Protein AF-A0A819XHD3-F1 (afdb_monomer_lite)

Sequence (101 aa):
SWLYAFDILSSVAIVTNTALIALQPSVREYFSSYNDAEYFLIFVAAEHILLALKFAIGFAIPSTPQEVQIAKDKHLYESHQALRLERERRALKAQISIQKL

Secondary structure (DSSP, 8-state):
-HHHHHHHHHHHHHHHHHHHHHH-HHHHHHTTTS-HHHHHHHHHHHHHHHHHHHHHHHHHS-SS-HHHHHHHHHHHHHHHHHHHHHHHHHHHHHHHHHHT-

pLDDT: mean 89.17, std 8.36, range [57.03, 96.69]

Radius of gyration: 29.57 Å; chains: 1; bounding box: 70×29×73 Å

Structure (mmCIF, N/CA/C/O backbone):
data_AF-A0A819XHD3-F1
#
_entry.id   AF-A0A819XHD3-F1
#
loop_
_atom_site.group_PDB
_atom_site.id
_atom_site.type_symbol
_atom_site.label_atom_id
_atom_site.label_alt_id
_atom_site.label_comp_id
_atom_site.label_asym_id
_atom_site.label_entity_id
_atom_site.label_seq_id
_atom_site.pdbx_PDB_ins_code
_atom_site.Cartn_x
_atom_site.Cartn_y
_atom_site.Cartn_z
_atom_site.occupancy
_atom_site.B_iso_or_equiv
_atom_site.auth_seq_id
_atom_site.auth_comp_id
_atom_site.auth_asym_id
_atom_site.auth_atom_id
_atom_site.pdbx_PDB_model_num
ATOM 1 N N . SER A 1 1 ? -2.855 10.177 11.577 1.00 77.31 1 SER A N 1
ATOM 2 C CA . SER A 1 1 ? -2.170 9.340 12.587 1.00 77.31 1 SER A CA 1
ATOM 3 C C . SER A 1 1 ? -0.811 8.922 12.039 1.00 77.31 1 SER A C 1
ATOM 5 O O . SER A 1 1 ? -0.660 8.879 10.824 1.00 77.31 1 SER A O 1
ATOM 7 N N . TRP A 1 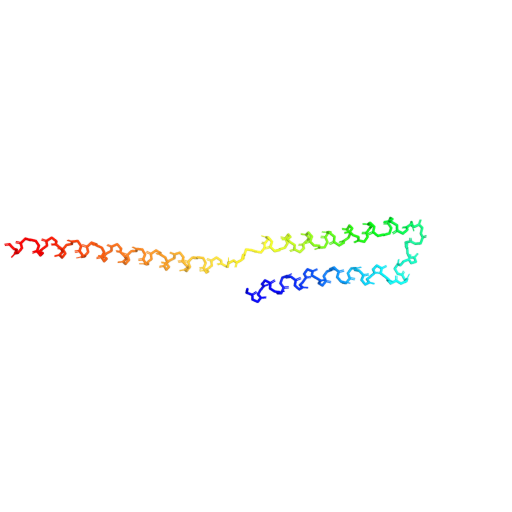2 ? 0.167 8.609 12.898 1.00 89.50 2 TRP A N 1
ATOM 8 C CA . TRP A 1 2 ? 1.500 8.150 12.467 1.00 89.50 2 TRP A CA 1
ATOM 9 C C . TRP A 1 2 ? 1.455 6.909 11.567 1.00 89.50 2 TRP A C 1
ATOM 11 O O . TRP A 1 2 ? 2.191 6.836 10.593 1.00 89.50 2 TRP A O 1
ATOM 21 N N . LEU A 1 3 ? 0.526 5.985 11.825 1.00 87.44 3 LEU A N 1
ATOM 22 C CA . LEU A 1 3 ? 0.311 4.791 10.999 1.00 87.44 3 LEU A CA 1
ATOM 23 C C . LEU A 1 3 ? 0.017 5.126 9.531 1.00 87.44 3 LEU A C 1
ATOM 25 O O . LEU A 1 3 ? 0.580 4.507 8.640 1.00 87.44 3 LEU A O 1
ATOM 29 N N . TYR A 1 4 ? -0.808 6.145 9.279 1.00 88.44 4 TYR A N 1
ATOM 30 C CA . TYR A 1 4 ? -1.110 6.591 7.917 1.00 88.44 4 TYR A CA 1
ATOM 31 C C . TYR A 1 4 ? 0.117 7.197 7.221 1.00 88.44 4 TYR A C 1
ATOM 33 O O . TYR A 1 4 ? 0.339 6.972 6.036 1.00 88.44 4 TYR A O 1
ATOM 41 N N . ALA A 1 5 ? 0.952 7.925 7.968 1.00 93.50 5 ALA A N 1
ATOM 42 C CA . ALA A 1 5 ? 2.195 8.468 7.429 1.00 93.50 5 ALA A CA 1
ATOM 43 C C . ALA A 1 5 ? 3.178 7.349 7.040 1.00 93.50 5 ALA A C 1
ATOM 45 O O . ALA A 1 5 ? 3.762 7.402 5.961 1.00 93.50 5 ALA A O 1
ATOM 46 N N . PHE A 1 6 ? 3.318 6.313 7.875 1.00 93.19 6 PHE A N 1
ATOM 47 C CA . PHE A 1 6 ? 4.132 5.136 7.551 1.00 93.19 6 PHE A CA 1
ATOM 48 C C . PHE A 1 6 ? 3.573 4.337 6.372 1.00 93.19 6 PHE A C 1
ATOM 50 O O . PHE A 1 6 ? 4.347 3.830 5.563 1.00 93.19 6 PHE A O 1
ATOM 57 N N . ASP A 1 7 ? 2.250 4.264 6.237 1.00 91.44 7 ASP A N 1
ATOM 58 C CA . ASP A 1 7 ? 1.611 3.585 5.113 1.00 91.44 7 ASP A CA 1
ATOM 59 C C . ASP A 1 7 ? 1.901 4.281 3.774 1.00 91.44 7 ASP A C 1
ATOM 61 O O . ASP A 1 7 ? 2.290 3.626 2.802 1.00 91.44 7 ASP A O 1
ATOM 65 N N . ILE A 1 8 ? 1.806 5.616 3.740 1.00 94.69 8 ILE A N 1
ATOM 66 C CA . ILE A 1 8 ? 2.205 6.415 2.573 1.00 94.69 8 ILE A CA 1
ATOM 67 C C . ILE A 1 8 ? 3.698 6.252 2.303 1.00 94.69 8 ILE A C 1
ATOM 69 O O . ILE A 1 8 ? 4.088 6.007 1.164 1.00 94.69 8 ILE A O 1
ATOM 73 N N . LEU A 1 9 ? 4.535 6.370 3.337 1.00 96.44 9 LEU A N 1
ATOM 74 C CA . LEU A 1 9 ? 5.984 6.258 3.193 1.00 96.44 9 LEU A CA 1
ATOM 75 C C . LEU A 1 9 ? 6.388 4.896 2.615 1.00 96.44 9 LEU A C 1
ATOM 77 O O . LEU A 1 9 ? 7.262 4.830 1.756 1.00 96.44 9 LEU A O 1
ATOM 81 N N . SER A 1 10 ? 5.715 3.822 3.031 1.00 94.56 10 SER A N 1
ATOM 82 C CA . SER A 1 10 ? 5.907 2.483 2.474 1.00 94.56 10 SER A CA 1
ATOM 83 C C . SER A 1 10 ? 5.527 2.414 0.990 1.00 94.56 10 SER A C 1
ATOM 85 O O . SER A 1 10 ? 6.282 1.844 0.205 1.00 94.56 10 SER A O 1
ATOM 87 N N . SER A 1 11 ? 4.418 3.036 0.573 1.00 95.00 11 SER A N 1
ATOM 88 C CA . SER A 1 11 ? 4.052 3.115 -0.851 1.00 95.00 11 SER A CA 1
ATOM 89 C C . SER A 1 11 ? 5.082 3.904 -1.662 1.00 95.00 11 SER A C 1
ATOM 91 O O . SER A 1 11 ? 5.493 3.462 -2.731 1.00 95.00 11 SER A O 1
ATOM 93 N N . VAL A 1 12 ? 5.544 5.043 -1.137 1.00 96.69 12 VAL A N 1
ATOM 94 C CA . VAL A 1 12 ? 6.588 5.858 -1.778 1.00 96.69 12 VAL A CA 1
ATOM 95 C C . VAL A 1 12 ? 7.882 5.061 -1.916 1.00 96.69 12 VAL A C 1
ATOM 97 O O . VAL A 1 12 ? 8.510 5.125 -2.964 1.00 96.69 12 VAL A O 1
ATOM 100 N N . ALA A 1 13 ? 8.254 4.266 -0.910 1.00 96.62 13 ALA A N 1
ATOM 101 C CA . ALA A 1 13 ? 9.433 3.410 -0.973 1.00 96.62 13 ALA A CA 1
ATOM 102 C C . ALA A 1 13 ? 9.343 2.350 -2.085 1.00 96.62 13 ALA A C 1
ATOM 104 O O . ALA A 1 13 ? 10.355 2.040 -2.706 1.00 96.62 13 ALA A O 1
ATOM 105 N N . ILE A 1 14 ? 8.159 1.796 -2.365 1.00 96.06 14 ILE A N 1
ATOM 106 C CA . ILE A 1 14 ? 7.976 0.861 -3.489 1.00 96.06 14 ILE A CA 1
ATOM 107 C C . ILE A 1 14 ? 8.227 1.583 -4.816 1.00 96.06 14 ILE A C 1
ATOM 109 O O . ILE A 1 14 ? 8.998 1.089 -5.639 1.00 96.06 14 ILE A O 1
ATOM 113 N N . VAL A 1 15 ? 7.640 2.769 -4.988 1.00 95.56 15 VAL A N 1
ATOM 114 C CA . VAL A 1 15 ? 7.785 3.578 -6.207 1.00 95.56 15 VAL A CA 1
ATOM 115 C C . VAL A 1 15 ? 9.243 3.989 -6.425 1.00 95.56 15 VAL A C 1
ATOM 117 O O . VAL A 1 15 ? 9.811 3.765 -7.492 1.00 95.56 15 VAL A O 1
ATOM 120 N N . THR A 1 16 ? 9.900 4.537 -5.400 1.00 96.62 16 THR A N 1
ATOM 121 C CA . THR A 1 16 ? 11.282 5.018 -5.525 1.00 96.62 16 THR A CA 1
ATOM 122 C C . THR A 1 16 ? 12.269 3.885 -5.769 1.00 96.62 16 THR A C 1
ATOM 124 O O . THR A 1 16 ? 13.126 4.016 -6.639 1.00 96.62 16 THR A O 1
ATOM 127 N N . ASN A 1 17 ? 12.149 2.756 -5.063 1.00 96.19 17 ASN A N 1
ATOM 128 C CA . ASN A 1 17 ? 13.044 1.619 -5.279 1.00 96.19 17 ASN A CA 1
ATOM 129 C C . ASN A 1 17 ? 12.839 0.987 -6.659 1.00 96.19 17 ASN A C 1
ATOM 131 O O . ASN A 1 17 ? 13.818 0.662 -7.326 1.00 96.19 17 ASN A O 1
ATOM 135 N N . THR A 1 18 ? 11.592 0.856 -7.120 1.00 94.31 18 THR A N 1
ATOM 136 C CA . THR A 1 18 ? 11.312 0.299 -8.452 1.00 94.31 18 THR A CA 1
ATOM 137 C C . THR A 1 18 ? 11.856 1.212 -9.552 1.00 94.31 18 THR A C 1
ATOM 139 O O . THR A 1 18 ? 12.492 0.732 -10.490 1.00 94.31 18 THR A O 1
ATOM 142 N N . ALA A 1 19 ? 11.715 2.532 -9.395 1.00 94.00 19 ALA A N 1
ATOM 143 C CA . ALA A 1 19 ? 12.318 3.509 -10.296 1.00 94.00 19 ALA A CA 1
ATOM 144 C C . ALA A 1 19 ? 13.858 3.452 -10.291 1.00 94.00 19 ALA A C 1
ATOM 146 O O . ALA A 1 19 ? 14.473 3.500 -11.354 1.00 94.00 19 ALA A O 1
ATOM 147 N N . LEU A 1 20 ? 14.498 3.305 -9.123 1.00 95.38 20 LEU A N 1
ATOM 148 C CA . LEU A 1 20 ? 15.958 3.161 -9.032 1.00 95.38 20 LEU A CA 1
ATOM 149 C C . LEU A 1 20 ? 16.459 1.914 -9.772 1.00 95.38 20 LEU A C 1
ATOM 151 O O . LEU A 1 20 ? 17.449 1.998 -10.497 1.00 95.38 20 LEU A O 1
ATOM 155 N N . ILE A 1 21 ? 15.756 0.784 -9.644 1.00 93.75 21 ILE A N 1
ATOM 156 C CA . ILE A 1 21 ? 16.074 -0.448 -10.381 1.00 93.75 21 ILE A CA 1
ATOM 157 C C . ILE A 1 21 ? 15.925 -0.220 -11.893 1.00 93.75 21 ILE A C 1
ATOM 159 O O . ILE A 1 21 ? 16.794 -0.632 -12.658 1.00 93.75 21 ILE A O 1
ATOM 163 N N . ALA A 1 22 ? 14.873 0.482 -12.328 1.00 91.50 22 ALA A N 1
ATOM 164 C CA . ALA A 1 22 ? 14.638 0.792 -13.741 1.00 91.50 22 ALA A CA 1
ATOM 165 C C . ALA A 1 22 ? 15.757 1.639 -14.367 1.00 91.50 22 ALA A C 1
ATOM 167 O O . ALA A 1 22 ? 16.059 1.494 -15.552 1.00 91.50 22 ALA A O 1
ATOM 168 N N . LEU A 1 23 ? 16.380 2.519 -13.583 1.00 91.62 23 LEU A N 1
ATOM 169 C CA . LEU A 1 23 ? 17.465 3.390 -14.037 1.00 91.62 23 LEU A CA 1
ATOM 170 C C . LEU A 1 23 ? 18.830 2.692 -14.071 1.00 91.62 23 LEU A C 1
ATOM 172 O O . LEU A 1 23 ? 19.778 3.231 -14.644 1.00 91.62 23 LEU A O 1
ATOM 176 N N . GLN A 1 24 ? 18.961 1.514 -13.461 1.00 93.69 24 GLN A N 1
ATOM 177 C CA . GLN A 1 24 ? 20.249 0.851 -13.338 1.00 93.69 24 GLN A CA 1
ATOM 178 C C . GLN A 1 24 ? 20.714 0.277 -14.696 1.00 93.69 24 GLN A C 1
ATOM 180 O O . GLN A 1 24 ? 19.994 -0.523 -15.300 1.00 93.69 24 GLN A O 1
ATOM 185 N N . PRO A 1 25 ? 21.937 0.600 -15.172 1.00 89.31 25 PRO A N 1
ATOM 186 C CA . PRO A 1 25 ? 22.424 0.166 -16.487 1.00 89.31 25 PRO A CA 1
ATOM 187 C C . PRO A 1 25 ? 22.462 -1.354 -16.644 1.00 89.31 25 PRO A C 1
ATOM 189 O O . PRO A 1 25 ? 22.036 -1.884 -17.664 1.00 89.31 25 PRO A O 1
ATOM 192 N N . SER A 1 26 ? 22.884 -2.060 -15.590 1.00 92.12 26 SER A N 1
ATOM 193 C CA . SER A 1 26 ? 22.927 -3.523 -15.577 1.00 92.12 26 SER A CA 1
ATOM 194 C C . SER A 1 26 ? 21.550 -4.138 -15.783 1.00 92.12 26 SER A C 1
ATOM 196 O O . SER A 1 26 ? 21.441 -5.194 -16.384 1.00 92.12 26 SER A O 1
ATOM 198 N N . VAL A 1 27 ? 20.492 -3.491 -15.287 1.00 91.25 27 VAL A N 1
ATOM 199 C CA . VAL A 1 27 ? 19.121 -3.967 -15.482 1.00 91.25 27 VAL A CA 1
ATOM 200 C C . VAL A 1 27 ? 18.671 -3.667 -16.905 1.00 91.25 27 VAL A C 1
ATOM 202 O O . VAL A 1 27 ? 18.120 -4.541 -17.568 1.00 91.25 27 VAL A O 1
ATOM 205 N N . ARG A 1 28 ? 18.996 -2.478 -17.418 1.00 89.44 28 ARG A N 1
ATOM 206 C CA . ARG A 1 28 ? 18.689 -2.090 -18.794 1.00 89.44 28 ARG A CA 1
ATOM 207 C C . ARG A 1 28 ? 19.333 -3.011 -19.837 1.00 89.44 28 ARG A C 1
ATOM 209 O O . ARG A 1 28 ? 18.705 -3.290 -20.855 1.00 89.44 28 ARG A O 1
ATOM 216 N N . GLU A 1 29 ? 20.532 -3.525 -19.577 1.00 91.56 29 GLU A N 1
ATOM 217 C CA . GLU A 1 29 ? 21.225 -4.482 -20.452 1.00 91.56 29 GLU A CA 1
ATOM 218 C C . GLU A 1 29 ? 20.449 -5.797 -20.635 1.00 91.56 29 GLU A C 1
ATOM 220 O O . GLU A 1 29 ? 20.355 -6.295 -21.761 1.00 91.56 29 GLU A O 1
ATOM 225 N N . TYR A 1 30 ? 19.811 -6.321 -19.578 1.00 90.12 30 TYR A N 1
ATOM 226 C CA . TYR A 1 30 ? 18.973 -7.530 -19.673 1.00 90.12 30 TYR A CA 1
ATOM 227 C C . TYR A 1 30 ? 17.747 -7.337 -20.570 1.00 90.12 30 TYR A C 1
ATOM 229 O O . TYR A 1 30 ? 17.255 -8.295 -21.162 1.00 90.12 30 TYR A O 1
ATOM 237 N N . PHE A 1 31 ? 17.269 -6.100 -20.698 1.00 88.62 31 PHE A N 1
ATOM 238 C CA . PHE A 1 31 ? 16.125 -5.736 -21.531 1.00 88.62 31 PHE A CA 1
ATOM 239 C C . PHE A 1 31 ? 16.545 -4.968 -22.791 1.00 88.62 31 PHE A C 1
ATOM 241 O O . PHE A 1 31 ? 15.730 -4.275 -23.392 1.00 88.62 31 PHE A O 1
ATOM 248 N N . SER A 1 32 ? 17.798 -5.119 -23.228 1.00 87.38 32 SER A N 1
ATOM 249 C CA . SER A 1 32 ? 18.358 -4.448 -24.413 1.00 87.38 32 SER A CA 1
ATOM 250 C C . SER A 1 32 ? 17.618 -4.742 -25.724 1.00 87.38 32 SER A C 1
ATOM 252 O O . SER A 1 32 ? 17.751 -3.987 -26.682 1.00 87.38 32 SER A O 1
ATOM 254 N N . SER A 1 33 ? 16.828 -5.820 -25.773 1.00 90.19 33 SER A N 1
ATOM 255 C CA . SER A 1 33 ? 15.984 -6.177 -26.924 1.00 90.19 33 SER A CA 1
ATOM 256 C C . SER A 1 33 ? 14.669 -5.391 -27.003 1.00 90.19 33 SER A C 1
ATOM 258 O O . SER A 1 33 ? 14.029 -5.405 -28.050 1.00 90.19 33 SER A O 1
ATOM 260 N N . TYR A 1 34 ? 14.257 -4.732 -25.917 1.00 88.50 34 TYR A N 1
ATOM 261 C CA . TYR A 1 34 ? 13.011 -3.971 -25.838 1.00 88.50 34 TYR A CA 1
ATOM 262 C C . TYR A 1 34 ? 13.261 -2.488 -26.094 1.00 88.50 34 TYR A C 1
ATOM 264 O O . TYR A 1 34 ? 14.302 -1.938 -25.719 1.00 88.50 34 TYR A O 1
ATOM 272 N N . ASN A 1 35 ? 12.283 -1.820 -26.703 1.00 91.81 35 ASN A N 1
ATOM 273 C CA . ASN A 1 35 ? 12.334 -0.368 -26.827 1.00 91.81 35 ASN A CA 1
ATOM 274 C C . ASN A 1 35 ? 12.077 0.317 -25.467 1.00 91.81 35 ASN A C 1
ATOM 276 O O . ASN A 1 35 ? 11.611 -0.301 -24.507 1.00 91.81 35 ASN 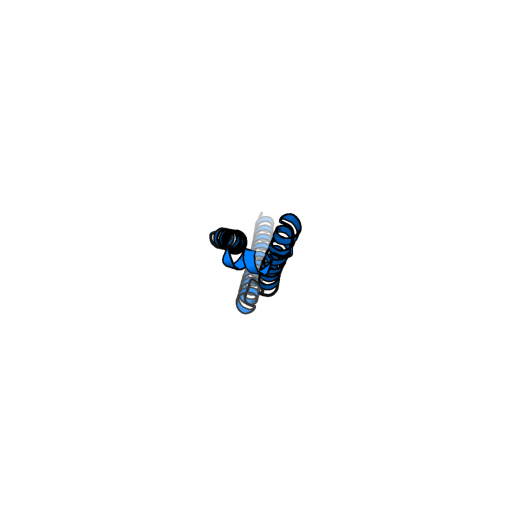A O 1
ATOM 280 N N . ASP A 1 36 ? 12.368 1.615 -25.378 1.00 90.06 36 ASP A N 1
ATOM 281 C CA . ASP A 1 36 ? 12.231 2.390 -24.139 1.00 90.06 36 ASP A CA 1
ATOM 282 C C . ASP A 1 36 ? 10.818 2.331 -23.544 1.00 90.06 36 ASP A C 1
ATOM 284 O O . ASP A 1 36 ? 10.668 2.257 -22.325 1.00 90.06 36 ASP A O 1
ATOM 288 N N . ALA A 1 37 ? 9.784 2.341 -24.388 1.00 93.19 37 ALA A N 1
ATOM 289 C CA . ALA A 1 37 ? 8.395 2.324 -23.946 1.00 93.19 37 ALA A CA 1
ATOM 290 C C . ALA A 1 37 ? 7.995 0.955 -23.375 1.00 93.19 37 ALA A C 1
ATOM 292 O O . ALA A 1 37 ? 7.383 0.888 -22.312 1.00 93.19 37 ALA A O 1
ATOM 293 N N . GLU A 1 38 ? 8.377 -0.135 -24.041 1.00 93.25 38 GLU A N 1
ATOM 294 C CA . GLU A 1 38 ? 8.159 -1.512 -23.581 1.00 93.25 38 GLU A CA 1
ATOM 295 C C . GLU A 1 38 ? 8.880 -1.771 -22.260 1.00 93.25 38 GLU A C 1
ATOM 297 O O . GLU A 1 38 ? 8.289 -2.312 -21.324 1.00 93.25 38 GLU A O 1
ATOM 302 N N . TYR A 1 39 ? 10.129 -1.315 -22.155 1.00 92.38 39 TYR A N 1
ATOM 303 C CA . TYR A 1 39 ? 10.903 -1.378 -20.924 1.00 92.38 39 TYR A CA 1
ATOM 304 C C . TYR A 1 39 ? 10.181 -0.661 -19.775 1.00 92.38 39 TYR A C 1
ATOM 306 O O . TYR A 1 39 ? 9.934 -1.261 -18.729 1.00 92.38 39 TYR A O 1
ATOM 314 N N . PHE A 1 40 ? 9.770 0.595 -19.979 1.00 91.62 40 PHE A N 1
ATOM 315 C CA . PHE A 1 40 ? 9.032 1.353 -18.965 1.00 91.62 40 PHE A CA 1
ATOM 316 C C . PHE A 1 40 ? 7.710 0.683 -18.574 1.00 91.62 40 PHE A C 1
ATOM 318 O O . PHE A 1 40 ? 7.387 0.632 -17.389 1.00 91.62 40 PHE A O 1
ATOM 325 N N . LEU A 1 41 ? 6.960 0.133 -19.534 1.00 94.19 41 LEU A N 1
ATOM 326 C CA . LEU A 1 41 ? 5.699 -0.561 -19.260 1.00 94.19 41 LEU A CA 1
ATOM 327 C C . LEU A 1 41 ? 5.894 -1.798 -18.377 1.00 94.19 41 LEU A C 1
ATOM 329 O O . LEU A 1 41 ? 5.099 -2.009 -17.461 1.00 94.19 41 LEU A O 1
ATOM 333 N N . ILE A 1 42 ? 6.952 -2.583 -18.601 1.00 92.19 42 ILE A N 1
ATOM 334 C CA . ILE A 1 42 ? 7.288 -3.740 -17.755 1.00 92.19 42 ILE A CA 1
ATOM 335 C C . ILE A 1 42 ? 7.566 -3.288 -16.317 1.00 92.19 42 ILE A C 1
ATOM 337 O O . ILE A 1 42 ? 7.060 -3.893 -15.370 1.00 92.19 42 ILE A O 1
ATOM 341 N N . PHE A 1 43 ? 8.318 -2.199 -16.142 1.00 92.56 43 PHE A N 1
ATOM 342 C CA . PHE A 1 43 ? 8.609 -1.643 -14.819 1.00 92.56 43 PHE A CA 1
ATOM 343 C C . PHE A 1 43 ? 7.365 -1.131 -14.103 1.00 92.56 43 PHE A C 1
ATOM 345 O O . PHE A 1 43 ? 7.148 -1.458 -12.937 1.00 92.56 43 PHE A O 1
ATOM 352 N N . VAL A 1 44 ? 6.519 -0.377 -14.805 1.00 94.75 44 VAL A N 1
ATOM 353 C CA . VAL A 1 44 ?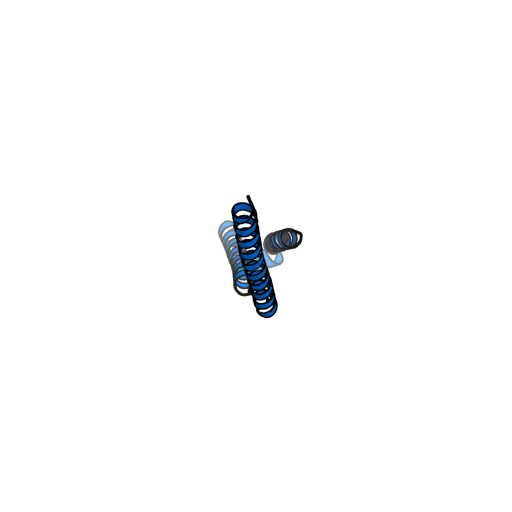 5.252 0.118 -14.259 1.00 94.75 44 VAL A CA 1
ATOM 354 C C . VAL A 1 44 ? 4.334 -1.051 -13.893 1.00 94.75 44 VAL A C 1
ATOM 356 O O . VAL A 1 44 ? 3.718 -1.033 -12.830 1.00 94.75 44 VAL A O 1
ATOM 359 N N . ALA A 1 45 ? 4.269 -2.100 -14.715 1.00 95.44 45 ALA A N 1
ATOM 360 C CA . ALA A 1 45 ? 3.497 -3.299 -14.399 1.00 95.44 45 ALA A CA 1
ATOM 361 C C . ALA A 1 45 ? 4.022 -4.003 -13.135 1.00 95.44 45 ALA A C 1
ATOM 363 O O . ALA A 1 45 ? 3.232 -4.364 -12.261 1.00 95.44 45 ALA A O 1
ATOM 364 N N . ALA A 1 46 ? 5.343 -4.150 -12.999 1.00 94.56 46 ALA A N 1
ATOM 365 C CA . ALA A 1 46 ? 5.962 -4.722 -11.806 1.00 94.56 46 ALA A CA 1
ATOM 366 C C . ALA A 1 46 ? 5.664 -3.889 -10.545 1.00 94.56 46 ALA A C 1
ATOM 368 O O . ALA A 1 46 ? 5.292 -4.446 -9.512 1.00 94.56 46 ALA A O 1
ATOM 369 N N . GLU A 1 47 ? 5.746 -2.559 -10.642 1.00 96.12 47 GLU A N 1
ATOM 370 C CA . GLU A 1 47 ? 5.377 -1.638 -9.562 1.00 96.12 47 GLU A CA 1
ATOM 371 C C . GLU A 1 47 ? 3.919 -1.834 -9.123 1.00 96.12 47 GLU A C 1
ATOM 373 O O . GLU A 1 47 ? 3.640 -1.987 -7.932 1.00 96.12 47 GLU A O 1
ATOM 378 N N . HIS A 1 48 ? 2.983 -1.893 -10.076 1.00 95.75 48 HIS A N 1
ATOM 379 C CA . HIS A 1 48 ? 1.562 -2.075 -9.777 1.00 95.75 48 HIS A CA 1
ATOM 380 C C . HIS A 1 48 ? 1.283 -3.419 -9.100 1.00 95.75 48 HIS A C 1
ATOM 382 O O . HIS A 1 48 ? 0.447 -3.478 -8.200 1.00 95.75 48 HIS A O 1
ATOM 388 N N . ILE A 1 49 ? 1.998 -4.485 -9.475 1.00 96.62 49 ILE A N 1
ATOM 389 C CA . ILE A 1 49 ? 1.896 -5.792 -8.809 1.00 96.62 49 ILE A CA 1
ATOM 390 C C . ILE A 1 49 ? 2.364 -5.691 -7.351 1.00 96.62 49 ILE A C 1
ATOM 392 O O . ILE A 1 49 ? 1.681 -6.187 -6.454 1.00 96.62 49 ILE A O 1
ATOM 396 N N . LEU A 1 50 ? 3.493 -5.022 -7.092 1.00 96.00 50 LEU A N 1
ATOM 397 C CA . LEU A 1 50 ? 4.014 -4.831 -5.733 1.00 96.00 50 LEU A CA 1
ATOM 398 C C . LEU A 1 50 ? 3.069 -3.988 -4.869 1.00 96.00 50 LEU A C 1
ATOM 400 O O . LEU A 1 50 ? 2.809 -4.333 -3.714 1.00 96.00 50 LEU A O 1
ATOM 404 N N . LEU A 1 51 ? 2.510 -2.915 -5.431 1.00 95.50 51 LEU A N 1
ATOM 405 C CA . LEU A 1 51 ? 1.510 -2.095 -4.752 1.00 95.50 51 LEU A CA 1
ATOM 406 C C . LEU A 1 51 ? 0.236 -2.894 -4.469 1.00 95.50 51 LEU A C 1
ATOM 408 O O . LEU A 1 51 ? -0.254 -2.877 -3.340 1.00 95.50 51 LEU A O 1
ATOM 412 N N . ALA A 1 52 ? -0.276 -3.638 -5.451 1.00 94.88 52 ALA A N 1
ATOM 413 C CA . ALA A 1 52 ? -1.452 -4.484 -5.279 1.00 94.88 52 ALA A CA 1
ATOM 414 C C . ALA A 1 52 ? -1.236 -5.531 -4.178 1.00 94.88 52 ALA A C 1
ATOM 416 O O . ALA A 1 52 ? -2.111 -5.720 -3.335 1.00 94.88 52 ALA A O 1
ATOM 417 N N . LEU A 1 53 ? -0.054 -6.152 -4.125 1.00 94.31 53 LEU A N 1
ATOM 418 C CA . LEU A 1 53 ? 0.307 -7.092 -3.067 1.00 94.31 53 LEU A CA 1
ATOM 419 C C . LEU A 1 53 ? 0.326 -6.418 -1.688 1.00 94.31 53 LEU A C 1
ATOM 421 O O . LEU A 1 53 ? -0.243 -6.957 -0.739 1.00 94.31 53 LEU A O 1
ATOM 425 N N . LYS A 1 54 ? 0.918 -5.223 -1.571 1.00 92.44 54 LYS A N 1
ATOM 426 C CA . LYS A 1 54 ? 0.913 -4.440 -0.324 1.00 92.44 54 LYS A CA 1
ATOM 427 C C . LYS A 1 54 ? -0.519 -4.167 0.150 1.00 92.44 54 LYS A C 1
ATOM 429 O O . LYS A 1 54 ? -0.836 -4.401 1.317 1.00 92.44 54 LYS A O 1
ATOM 434 N N . PHE A 1 55 ? -1.391 -3.711 -0.750 1.00 89.88 55 PHE A N 1
ATOM 435 C CA . PHE A 1 55 ? -2.799 -3.466 -0.434 1.00 89.88 55 PHE A CA 1
ATOM 436 C C . PHE A 1 55 ? -3.538 -4.749 -0.045 1.00 89.88 55 PHE A C 1
ATOM 438 O O . PHE A 1 55 ? -4.288 -4.740 0.930 1.00 89.88 55 PHE A O 1
ATOM 445 N N . ALA A 1 56 ? -3.296 -5.856 -0.749 1.00 91.12 56 ALA A N 1
ATOM 446 C CA . ALA A 1 56 ? -3.904 -7.147 -0.443 1.00 91.12 56 ALA A CA 1
ATOM 447 C C . ALA A 1 56 ? -3.515 -7.642 0.958 1.00 91.12 56 ALA A C 1
ATOM 449 O O . ALA A 1 56 ? -4.382 -8.073 1.715 1.00 91.12 56 ALA A O 1
ATOM 450 N N . ILE A 1 57 ? -2.240 -7.517 1.340 1.00 89.56 57 ILE A N 1
ATOM 451 C CA . ILE A 1 57 ? -1.767 -7.856 2.691 1.00 89.56 57 ILE A CA 1
ATOM 452 C C . ILE A 1 57 ? -2.436 -6.957 3.737 1.00 89.56 57 ILE A C 1
ATOM 454 O O . ILE A 1 57 ? -2.906 -7.453 4.760 1.00 89.56 57 ILE A O 1
ATOM 458 N N . GLY A 1 58 ? -2.534 -5.652 3.469 1.00 85.38 58 GLY A N 1
ATOM 459 C CA . GLY A 1 58 ? -3.234 -4.714 4.349 1.00 85.38 58 GLY A CA 1
ATOM 460 C C . GLY A 1 58 ? -4.713 -5.063 4.548 1.00 85.38 58 GLY A C 1
ATOM 461 O O . GLY A 1 58 ? -5.245 -4.868 5.636 1.00 85.38 58 GLY A O 1
ATOM 462 N N . PHE A 1 59 ? -5.361 -5.626 3.527 1.00 80.62 59 PHE A N 1
ATOM 463 C CA . PHE A 1 59 ? -6.743 -6.103 3.610 1.00 80.62 59 PHE A CA 1
ATOM 464 C C . PHE A 1 59 ? -6.869 -7.447 4.341 1.00 80.62 59 PHE A C 1
ATOM 466 O O . PHE A 1 59 ? -7.864 -7.692 5.020 1.00 80.62 59 PHE A O 1
ATOM 473 N N . ALA A 1 60 ? -5.869 -8.320 4.200 1.00 85.38 60 ALA A N 1
ATOM 474 C CA . ALA A 1 60 ? -5.860 -9.650 4.800 1.00 85.38 60 ALA A CA 1
ATOM 475 C C . ALA A 1 60 ? -5.607 -9.628 6.314 1.00 85.38 60 ALA A C 1
ATOM 477 O O . ALA A 1 60 ? -6.035 -10.547 7.011 1.00 85.38 60 ALA A O 1
ATOM 478 N N . ILE A 1 61 ? -4.919 -8.606 6.833 1.00 82.00 61 ILE A N 1
ATOM 479 C CA . ILE A 1 61 ? -4.637 -8.473 8.265 1.00 82.00 61 ILE A CA 1
ATOM 480 C C . ILE A 1 61 ? -5.792 -7.703 8.929 1.00 82.00 61 ILE A C 1
ATOM 482 O O . ILE A 1 61 ? -5.877 -6.482 8.772 1.00 82.00 61 ILE A O 1
ATOM 486 N N . PRO A 1 62 ? -6.684 -8.365 9.695 1.00 67.56 62 PRO A N 1
ATOM 487 C CA . PRO A 1 62 ? -7.748 -7.672 10.407 1.00 67.56 62 PRO A CA 1
ATOM 488 C C . PRO A 1 62 ? -7.140 -6.686 11.407 1.00 67.56 62 PRO A C 1
ATOM 490 O O . PRO A 1 62 ? -6.365 -7.048 12.291 1.00 67.56 62 PRO A O 1
ATOM 493 N N . SER A 1 63 ? -7.524 -5.420 11.275 1.00 62.53 63 SER A N 1
ATOM 494 C CA . SER A 1 63 ? -6.966 -4.275 12.006 1.00 62.53 63 SER A CA 1
ATOM 495 C C . SER A 1 63 ? -7.231 -4.284 13.516 1.00 62.53 63 SER A C 1
ATOM 497 O O . SER A 1 63 ? -6.718 -3.429 14.238 1.00 62.53 63 SER A O 1
ATOM 499 N N . THR A 1 64 ? -8.018 -5.238 14.018 1.00 62.59 64 THR A N 1
ATOM 500 C CA . THR A 1 64 ? -8.297 -5.392 15.447 1.00 62.59 64 THR A CA 1
ATOM 501 C C . THR A 1 64 ? -8.257 -6.861 15.869 1.00 62.59 64 THR A C 1
ATOM 503 O O . THR A 1 64 ? -8.996 -7.674 15.308 1.00 62.59 64 THR A O 1
ATOM 506 N N . PRO A 1 65 ? -7.452 -7.214 16.889 1.00 72.94 65 PRO A N 1
ATOM 507 C CA . PRO A 1 65 ? -7.487 -8.543 17.490 1.00 72.94 65 PRO A CA 1
ATOM 508 C C . PRO A 1 65 ? -8.878 -8.834 18.068 1.00 72.94 65 PRO A C 1
ATOM 510 O O . PRO A 1 65 ? -9.513 -7.936 18.628 1.00 72.94 65 PRO A O 1
ATOM 513 N N . GLN A 1 66 ? -9.338 -10.083 17.975 1.00 68.56 66 GLN A N 1
ATOM 514 C CA . GLN A 1 66 ? -10.671 -10.494 18.446 1.00 68.56 66 GLN A CA 1
ATOM 515 C C . GLN A 1 66 ? -10.901 -10.172 19.930 1.00 68.56 66 GLN A C 1
ATOM 517 O O . GLN A 1 66 ? -11.978 -9.718 20.305 1.00 68.56 66 GLN A O 1
ATOM 522 N N . GLU A 1 67 ? -9.874 -10.313 20.767 1.00 70.38 67 GLU A N 1
ATOM 523 C CA . GLU A 1 67 ? -9.954 -10.002 22.200 1.00 70.38 67 GLU A CA 1
ATOM 524 C C . GLU A 1 67 ? -10.292 -8.528 22.464 1.00 70.38 67 GLU A C 1
ATOM 526 O O . GLU A 1 67 ? -11.091 -8.206 23.345 1.00 70.38 67 GLU A O 1
ATOM 531 N N . VAL A 1 68 ? -9.737 -7.622 21.655 1.00 74.75 68 VAL A N 1
ATOM 532 C CA . VAL A 1 68 ? -9.991 -6.181 21.768 1.00 74.75 68 VAL A CA 1
ATOM 533 C C . VAL A 1 68 ? -11.402 -5.839 21.292 1.00 74.75 68 VAL A C 1
ATOM 535 O O . VAL A 1 68 ? -12.035 -4.950 21.861 1.00 74.75 68 VAL A O 1
ATOM 538 N N . GLN A 1 69 ? -11.913 -6.543 20.277 1.00 77.19 69 GLN A N 1
ATOM 539 C CA . GLN A 1 69 ? -13.293 -6.374 19.810 1.00 77.19 69 GLN A CA 1
ATOM 540 C C . GLN A 1 69 ? -14.282 -6.792 20.904 1.00 77.19 69 GLN A C 1
ATOM 542 O O . GLN A 1 69 ? -15.143 -6.002 21.280 1.00 77.19 69 GLN A O 1
ATOM 547 N N . ILE A 1 70 ? -14.070 -7.961 21.515 1.00 79.31 70 ILE A N 1
ATOM 548 C CA . ILE A 1 70 ? -14.912 -8.462 22.611 1.00 79.31 70 ILE A CA 1
ATOM 549 C C . ILE A 1 70 ? -14.872 -7.510 23.814 1.00 79.31 70 ILE A C 1
ATOM 551 O O . ILE A 1 70 ? -15.911 -7.211 24.404 1.00 79.31 70 ILE A O 1
ATOM 555 N N . ALA A 1 71 ? -13.693 -6.994 24.176 1.00 79.94 71 ALA A N 1
ATOM 556 C CA . ALA A 1 71 ? -13.563 -6.026 25.263 1.00 79.94 71 ALA A CA 1
ATOM 557 C C . ALA A 1 71 ? -14.299 -4.709 24.961 1.00 79.94 71 ALA A C 1
ATOM 559 O O . ALA A 1 71 ? -14.983 -4.171 25.835 1.00 79.94 71 ALA A O 1
ATOM 560 N N . LYS A 1 72 ? -14.206 -4.202 23.723 1.00 80.25 72 LYS A N 1
ATOM 561 C CA . LYS A 1 72 ? -14.965 -3.023 23.280 1.00 80.25 72 LYS A CA 1
ATOM 562 C C . LYS A 1 72 ? -16.466 -3.257 23.360 1.00 80.25 72 LYS A C 1
ATOM 564 O O . LYS A 1 72 ? -17.167 -2.428 23.937 1.00 80.25 72 LYS A O 1
ATOM 569 N N . ASP A 1 73 ? -16.943 -4.374 22.830 1.00 84.56 73 ASP A N 1
ATOM 570 C CA . ASP A 1 73 ? -18.366 -4.703 22.814 1.00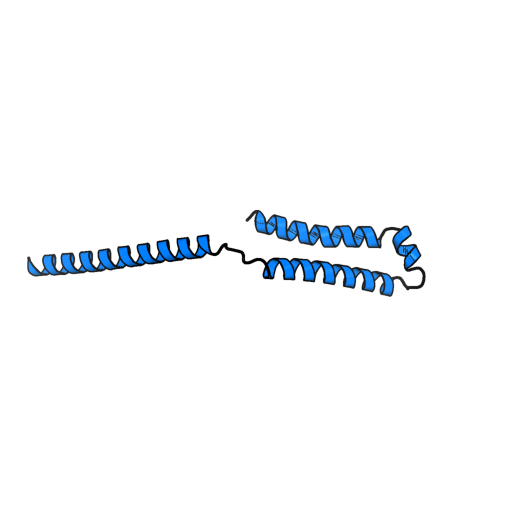 84.56 73 ASP A CA 1
ATOM 571 C C . ASP A 1 73 ? -18.907 -4.869 24.234 1.00 84.56 73 ASP A C 1
ATOM 573 O O . ASP A 1 73 ? -19.982 -4.360 24.555 1.00 84.56 73 ASP A O 1
ATOM 577 N N . LYS A 1 74 ? -18.122 -5.484 25.126 1.00 88.75 74 LYS A N 1
ATOM 578 C CA . LYS A 1 74 ? -18.444 -5.574 26.552 1.00 88.75 74 LYS A CA 1
ATOM 579 C C . LYS A 1 74 ? -18.573 -4.191 27.194 1.00 88.75 74 LYS A C 1
ATOM 581 O O . LYS A 1 74 ? -19.582 -3.919 27.839 1.00 88.75 74 LYS A O 1
ATOM 586 N N . HIS A 1 75 ? -17.598 -3.304 26.995 1.00 87.88 75 HIS A N 1
ATOM 587 C CA . HIS A 1 75 ? -17.653 -1.948 27.547 1.00 87.88 75 HIS A CA 1
ATOM 588 C C . HIS A 1 75 ? -18.828 -1.130 26.994 1.00 87.88 75 HIS A C 1
ATOM 590 O O . HIS A 1 75 ? -19.483 -0.406 27.747 1.00 87.88 75 HIS A O 1
ATOM 596 N N . LE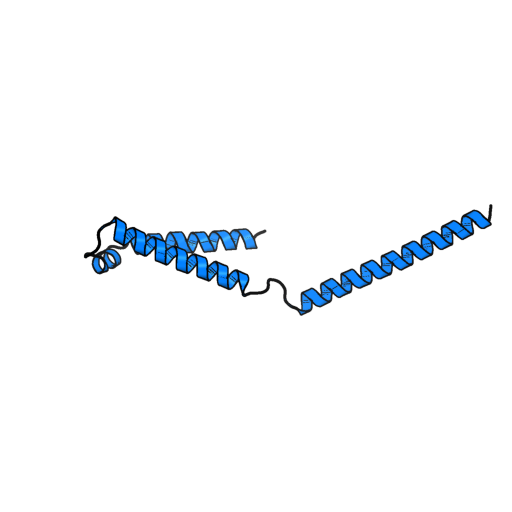U A 1 76 ? -19.130 -1.257 25.698 1.00 89.44 76 LEU A N 1
ATOM 597 C CA . LEU A 1 76 ? -20.292 -0.613 25.083 1.00 89.44 76 LEU A CA 1
ATOM 598 C C . LEU A 1 76 ? -21.596 -1.147 25.676 1.00 89.44 76 LEU A C 1
ATOM 600 O O . LEU A 1 76 ? -22.484 -0.366 26.020 1.00 89.44 76 LEU A O 1
ATOM 604 N N . TYR A 1 77 ? -21.699 -2.463 25.853 1.00 91.38 77 TYR A N 1
ATOM 605 C CA . TYR A 1 77 ? -22.861 -3.094 26.463 1.00 91.38 77 TYR A CA 1
ATOM 606 C C . TYR A 1 77 ? -23.082 -2.620 27.907 1.00 91.38 77 TYR A C 1
ATOM 608 O O . TYR A 1 77 ? -24.191 -2.212 28.258 1.00 91.38 77 TYR A O 1
ATOM 616 N N . GLU A 1 78 ? -22.031 -2.604 28.728 1.00 93.69 78 GLU A N 1
ATOM 617 C CA . GLU A 1 78 ? -22.082 -2.111 30.111 1.00 93.69 78 GLU A CA 1
ATOM 618 C C . GLU A 1 78 ? -22.473 -0.627 30.173 1.00 93.69 78 GLU A C 1
ATOM 620 O O . GLU A 1 78 ? -23.317 -0.240 30.984 1.00 93.69 78 GLU A O 1
ATOM 625 N N . SER A 1 79 ? -21.936 0.201 29.271 1.00 92.56 79 SER A N 1
ATOM 626 C CA . SER A 1 79 ? -22.305 1.616 29.159 1.00 92.56 79 SER A CA 1
ATOM 627 C C . SER A 1 79 ? -23.787 1.798 28.806 1.00 92.56 79 SER A C 1
ATOM 629 O O . SER A 1 79 ? -24.494 2.584 29.445 1.00 92.56 79 SER A O 1
ATOM 631 N N . HIS A 1 80 ? -24.301 1.022 27.846 1.00 93.69 80 HIS A N 1
ATOM 632 C CA . HIS A 1 80 ? -25.718 1.038 27.483 1.00 93.69 80 HIS A CA 1
ATOM 633 C C . HIS A 1 80 ? -26.628 0.586 28.632 1.00 93.69 80 HIS A C 1
ATOM 635 O O . HIS A 1 80 ? -27.685 1.186 28.841 1.00 93.69 80 HIS A O 1
ATOM 641 N N . GLN A 1 81 ? -26.225 -0.438 29.386 1.00 94.75 81 GLN A N 1
ATOM 642 C CA . GLN A 1 81 ? -26.946 -0.910 30.570 1.00 94.75 81 GLN A CA 1
ATOM 643 C C . GLN A 1 81 ? -26.998 0.166 31.665 1.00 94.75 81 GLN A C 1
ATOM 645 O O . GLN A 1 81 ? -28.078 0.487 32.164 1.00 94.75 81 GLN A O 1
ATOM 650 N N . ALA A 1 82 ? -25.863 0.795 31.981 1.00 93.75 82 ALA A N 1
ATOM 651 C CA . ALA A 1 82 ? -25.798 1.869 32.971 1.00 93.75 82 ALA A CA 1
ATOM 652 C C . ALA A 1 82 ? -26.707 3.054 32.597 1.00 93.75 82 ALA A C 1
ATOM 654 O O . ALA A 1 82 ? -27.454 3.561 33.436 1.00 93.75 82 ALA A O 1
ATOM 655 N N . LEU A 1 83 ? -26.714 3.443 31.317 1.00 94.00 83 LEU A N 1
ATOM 656 C CA . LEU A 1 83 ? -27.574 4.511 30.806 1.00 94.00 83 LEU A CA 1
ATOM 657 C C . LEU A 1 83 ? -29.071 4.174 30.937 1.00 94.00 83 LEU A C 1
ATOM 659 O O . LEU A 1 83 ? -29.877 5.053 31.251 1.00 94.00 83 LEU A O 1
ATOM 663 N N . ARG A 1 84 ? -29.466 2.916 30.690 1.00 94.12 84 ARG A N 1
ATOM 664 C CA . ARG A 1 84 ? -30.862 2.465 30.840 1.00 94.12 84 ARG A CA 1
ATOM 665 C C . ARG A 1 84 ? -31.323 2.578 32.288 1.00 94.12 84 ARG A C 1
ATOM 667 O O . ARG A 1 84 ? -32.336 3.226 32.546 1.00 94.12 84 ARG A O 1
ATOM 674 N N . LEU A 1 85 ? -30.531 2.048 33.219 1.00 95.50 85 LEU A N 1
ATOM 675 C CA . LEU A 1 85 ? -30.843 2.103 34.645 1.00 95.50 85 LEU A CA 1
ATOM 676 C C . LEU A 1 85 ? -30.941 3.549 35.151 1.00 95.50 85 LEU A C 1
ATOM 678 O O . LEU A 1 85 ? -31.831 3.889 35.932 1.00 95.50 85 LEU A O 1
ATOM 682 N N . GLU A 1 86 ? -30.050 4.432 34.694 1.00 95.44 86 GLU A N 1
ATOM 683 C CA . GLU A 1 86 ? -30.099 5.839 35.083 1.00 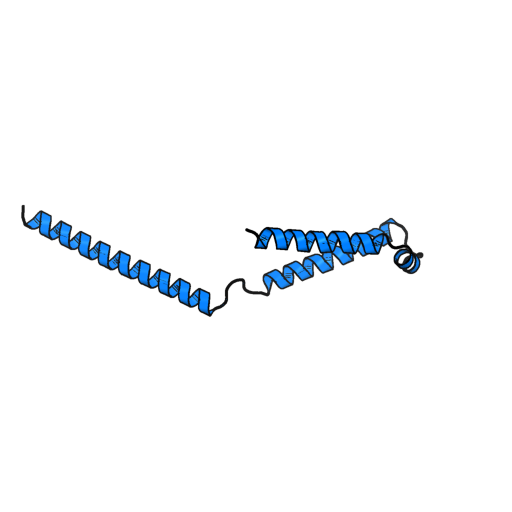95.44 86 GLU A CA 1
ATOM 684 C C . GLU A 1 86 ? -31.367 6.538 34.567 1.00 95.44 86 GLU A C 1
ATOM 686 O O . GLU A 1 86 ? -31.992 7.305 35.306 1.00 95.44 86 GLU A O 1
ATOM 691 N N . ARG A 1 87 ? -31.790 6.249 33.330 1.00 94.94 87 ARG A N 1
ATOM 692 C CA . ARG A 1 87 ? -33.038 6.780 32.755 1.00 94.94 87 ARG A CA 1
ATOM 693 C C . ARG A 1 87 ? -34.265 6.313 33.530 1.00 94.94 87 ARG A C 1
ATOM 695 O O . ARG A 1 87 ? -35.100 7.147 33.874 1.00 94.94 87 ARG A O 1
ATOM 702 N N . GLU A 1 88 ? -34.347 5.026 33.852 1.00 95.75 88 GLU A N 1
ATOM 703 C CA . GLU A 1 88 ? -35.435 4.464 34.662 1.00 95.75 88 GLU A CA 1
ATOM 704 C C . GLU A 1 88 ? -35.481 5.113 36.050 1.00 95.75 88 GLU A C 1
ATOM 706 O O . GLU A 1 88 ? -36.531 5.572 36.503 1.00 95.75 88 GLU A O 1
ATOM 711 N N . ARG A 1 89 ? -34.319 5.263 36.698 1.00 95.50 89 ARG A N 1
ATOM 712 C CA . ARG A 1 89 ? -34.213 5.917 38.007 1.00 95.50 89 ARG A CA 1
ATOM 713 C C . ARG A 1 89 ? -34.630 7.388 37.961 1.00 95.50 89 ARG A C 1
ATOM 715 O O . ARG A 1 89 ? -35.265 7.870 38.900 1.00 95.50 89 ARG A O 1
ATOM 722 N N . ARG A 1 90 ? -34.274 8.118 36.897 1.00 94.12 90 ARG A N 1
ATOM 723 C CA . ARG A 1 90 ? -34.696 9.514 36.689 1.00 94.12 90 ARG A CA 1
ATOM 724 C C . ARG A 1 90 ? -36.205 9.614 36.450 1.00 94.12 90 ARG A C 1
ATOM 726 O O . ARG A 1 90 ? -36.836 10.474 37.058 1.00 94.12 90 ARG A O 1
ATOM 733 N N . ALA A 1 91 ? -36.784 8.723 35.643 1.00 94.00 91 ALA A N 1
ATOM 734 C CA . ALA A 1 91 ? -38.225 8.679 35.390 1.00 94.00 91 ALA A CA 1
ATOM 735 C C . ALA A 1 91 ? -39.024 8.405 36.674 1.00 94.00 91 ALA A C 1
ATOM 737 O O . ALA A 1 91 ? -39.987 9.115 36.965 1.00 94.00 91 ALA A O 1
ATOM 738 N N . LEU A 1 92 ? -38.568 7.451 37.494 1.00 94.25 92 LEU A N 1
ATOM 739 C CA . LEU A 1 92 ? -39.193 7.146 38.781 1.00 94.25 92 LEU A CA 1
ATOM 740 C C . LEU A 1 92 ? -39.131 8.342 39.742 1.00 94.25 92 LEU A C 1
ATOM 742 O O . LEU A 1 92 ? -40.128 8.693 40.369 1.00 94.25 92 LEU A O 1
ATOM 746 N N . LYS A 1 93 ? -37.976 9.015 39.836 1.00 93.94 93 LYS A N 1
ATOM 747 C CA . LYS A 1 93 ? -37.838 10.231 40.654 1.00 93.94 93 LYS A CA 1
ATOM 748 C C . LYS A 1 93 ? -38.777 11.348 40.194 1.00 93.94 93 LYS A C 1
ATOM 750 O O . LYS A 1 93 ? -39.363 12.017 41.041 1.00 93.94 93 LYS A O 1
ATOM 755 N N . ALA A 1 94 ? -38.928 11.542 38.884 1.00 91.31 94 ALA A N 1
ATOM 756 C CA . ALA A 1 94 ? -39.834 12.545 38.331 1.00 91.31 94 ALA A CA 1
ATOM 757 C C . ALA A 1 94 ? -41.300 12.239 38.681 1.00 91.31 94 ALA A C 1
ATOM 759 O O . ALA A 1 94 ? -42.005 13.129 39.149 1.00 91.31 94 ALA A O 1
ATOM 760 N N . GLN A 1 95 ? -41.733 10.980 38.550 1.00 91.06 95 GLN A N 1
ATOM 761 C CA . GLN A 1 95 ? -43.081 10.559 38.950 1.00 91.06 95 GLN A CA 1
ATOM 762 C C . GLN A 1 95 ? -43.345 10.787 40.443 1.00 91.06 95 GLN A C 1
ATOM 764 O O . GLN A 1 95 ? -44.356 11.386 40.798 1.00 91.06 95 GLN A O 1
ATOM 769 N N . ILE A 1 96 ? -42.414 10.387 41.316 1.00 89.44 96 ILE A N 1
ATOM 770 C CA . ILE A 1 96 ? -42.547 10.594 42.768 1.00 89.44 96 ILE A CA 1
ATOM 771 C C . ILE A 1 96 ? -42.627 12.086 43.111 1.00 89.44 96 ILE A C 1
ATOM 773 O O . ILE A 1 96 ? -43.355 12.467 44.023 1.00 89.44 96 ILE A O 1
ATOM 777 N N . SER A 1 97 ? -41.882 12.938 42.402 1.00 86.50 97 SER A N 1
ATOM 778 C CA . SER A 1 97 ? -41.923 14.383 42.632 1.00 86.50 97 SER A CA 1
ATOM 779 C C . SER A 1 97 ? -43.260 15.004 42.229 1.00 86.50 97 SER A C 1
ATOM 781 O O . SER A 1 97 ? -43.719 15.909 42.915 1.00 86.50 97 SER A O 1
ATOM 783 N N . ILE A 1 98 ? -43.884 14.526 41.148 1.00 82.06 98 ILE A N 1
ATOM 784 C CA . ILE A 1 98 ? -45.211 14.983 40.705 1.00 82.06 98 ILE A CA 1
ATOM 785 C C . ILE A 1 98 ? -46.293 14.544 41.695 1.00 82.06 98 ILE A C 1
ATOM 787 O O . ILE A 1 98 ? -47.199 15.308 41.982 1.00 82.06 98 ILE A O 1
ATOM 791 N N . GLN A 1 99 ? -46.184 13.336 42.249 1.00 76.44 99 GLN A N 1
ATOM 792 C CA . GLN A 1 99 ? -47.191 12.774 43.155 1.00 76.44 99 GLN A CA 1
ATOM 793 C C . GLN A 1 99 ? -47.165 13.376 44.575 1.00 76.44 99 GLN A C 1
ATOM 795 O O . GLN A 1 99 ? -48.056 13.102 45.375 1.00 76.44 99 GLN A O 1
ATOM 800 N N . LYS A 1 100 ? -46.116 14.137 44.911 1.00 71.06 100 LYS A N 1
ATOM 801 C CA . LYS A 1 100 ? -45.943 14.821 46.204 1.00 71.06 100 LYS A CA 1
ATOM 802 C C . LYS A 1 100 ? -46.357 16.300 46.181 1.00 71.06 100 LYS A C 1
ATOM 804 O O . LYS A 1 100 ? -46.258 16.944 47.225 1.00 71.06 100 LYS A O 1
ATOM 809 N N . LEU A 1 101 ? -46.752 16.822 45.020 1.00 57.03 101 LEU A N 1
ATOM 810 C CA . LEU A 1 101 ? -47.366 18.143 44.835 1.00 57.03 101 LEU A CA 1
ATOM 811 C C . LEU A 1 101 ? -48.890 18.013 44.895 1.00 57.03 101 LEU A C 1
ATOM 813 O O . LEU A 1 101 ? -49.515 18.959 45.416 1.00 57.03 101 LEU A O 1
#

Foldseek 3Di:
DVVVVVVVVVLVVLVVVLVVCLPDVVNVVVVVVDDPVVSVVVSVVVSVVVVVVSVVVVVVDPPDDPVVVVVVVVVVVVVVVVVVVVVVVVVVVVVVVVVVD